Protein AF-A0A5E4QCT5-F1 (afdb_monomer)

pLDDT: mean 85.47, std 12.74, range [37.06, 96.88]

Nearest PDB structures (foldseek):
  7ob9-assembly1_B  TM=7.897E-01  e=4.168E-14  Homo sapiens
  7obb-assembly1_B  TM=7.813E-01  e=6.437E-14  Homo sapiens
  7oba-assembly1_B  TM=7.872E-01  e=1.198E-13  Homo sapiens
  7vba-assembly1_B  TM=7.832E-01  e=9.944E-14  Homo sapiens
  8a43-assembly1_B  TM=7.537E-01  e=7.257E-13  Homo sapiens

Sequence (168 aa):
MRSVTDIPLPNDVYMYPVFIDGRLVGYLPEDTAHKSMAYVRTLKVMSEDVPITTEIVLVPKIQVPAQYAGVFLFTTEARMMRPVINLATGQLELIGTMEQLYLDIAISQNEIIKGKTTHLELSNNMYQCQMGKQTMGTPIHTWGTNAETKLYRLQTGATPLATTWKTL

Secondary structure (DSSP, 8-state):
---GGGS--S----EEEEEETTEEEEEEEHHHHHHHHHHHHHHHHTTSSS-TT-EEEEE---SSS-SPPEEEEE--SS--EEEEEETTT-SEEEEETTGGGG--EESSGGG--TTT--EE-S---HHHHHHHHHS-B---S-GGG---S---B-SS----SS------

InterPro domains:
  IPR009674 DNA-directed RNA polymerase I subunit RPA2, domain 4 [PF06883] (25-82)
  IPR015712 DNA-directed RNA polymerase, subunit 2 [PTHR20856] (9-164)

Solvent-accessible surface area (backbone atoms only — not comparable to full-atom values): 10725 Å² total; per-residue (Å²): 135,84,67,89,81,77,64,81,68,90,66,94,70,57,62,32,44,30,25,51,71,86,41,82,76,51,71,38,50,57,93,49,44,67,59,52,53,51,50,54,49,51,33,20,60,70,61,44,103,34,61,53,77,42,27,71,29,68,42,68,82,66,99,59,98,69,79,78,51,24,35,43,36,39,72,72,82,96,67,69,70,44,76,29,32,32,66,89,80,72,39,74,36,46,43,27,72,74,31,54,77,72,54,46,64,23,64,48,85,91,62,58,44,89,95,63,47,49,31,33,46,83,68,85,47,68,66,57,56,56,54,60,73,69,53,70,40,77,86,70,87,64,65,95,82,58,84,75,95,80,83,60,71,50,88,82,81,75,83,67,94,77,74,80,86,80,78,129

Mean predicted aligned error: 11.01 Å

Radius of gyration: 24.31 Å; Cα contacts (8 Å, |Δi|>4): 212; chains: 1; bounding box: 56×41×76 Å

Organism: NCBI:txid189913

Structure (mmCIF, N/CA/C/O backbone):
data_AF-A0A5E4QCT5-F1
#
_entry.id   AF-A0A5E4QCT5-F1
#
loop_
_atom_site.group_PDB
_atom_site.id
_atom_site.type_symbol
_atom_site.label_atom_id
_atom_site.label_alt_id
_atom_site.label_comp_id
_atom_site.label_asym_id
_atom_site.label_entity_id
_atom_site.label_seq_id
_atom_site.pdbx_PDB_ins_code
_atom_site.Cartn_x
_atom_site.Cartn_y
_atom_site.Cartn_z
_atom_site.occupancy
_atom_site.B_iso_or_equiv
_atom_site.auth_seq_id
_atom_site.auth_comp_id
_atom_site.auth_asym_id
_atom_site.auth_atom_id
_atom_site.pdbx_PDB_model_num
ATOM 1 N N . MET A 1 1 ? 36.197 -22.472 -36.158 1.00 39.94 1 MET A N 1
ATOM 2 C CA . MET A 1 1 ? 35.222 -22.577 -35.054 1.00 39.94 1 MET A CA 1
ATOM 3 C C . MET A 1 1 ? 35.298 -21.256 -34.299 1.00 39.94 1 MET A C 1
ATOM 5 O O . MET A 1 1 ? 36.307 -21.016 -33.654 1.00 39.94 1 MET A O 1
ATOM 9 N N . ARG A 1 2 ? 34.370 -20.320 -34.548 1.00 37.06 2 ARG A N 1
ATOM 10 C CA . ARG A 1 2 ? 34.400 -18.985 -33.920 1.00 37.06 2 ARG A CA 1
ATOM 11 C C . ARG A 1 2 ? 33.996 -19.141 -32.453 1.00 37.06 2 ARG A C 1
ATOM 13 O O . ARG A 1 2 ? 32.965 -19.749 -32.183 1.00 37.06 2 ARG A O 1
ATOM 20 N N . SER A 1 3 ? 34.844 -18.667 -31.543 1.00 41.81 3 SER A N 1
ATOM 21 C CA . SER A 1 3 ? 34.566 -18.636 -30.109 1.00 41.81 3 SER A CA 1
ATOM 22 C C . SER A 1 3 ? 33.310 -17.801 -29.859 1.00 41.81 3 SER A C 1
ATOM 24 O O . SER A 1 3 ? 33.144 -16.735 -30.447 1.00 41.81 3 SER A O 1
ATOM 26 N N . VAL A 1 4 ? 32.428 -18.279 -28.981 1.00 53.59 4 VAL A N 1
ATOM 27 C CA . VAL A 1 4 ? 31.169 -17.615 -28.584 1.00 53.59 4 VAL A CA 1
ATOM 28 C C . VAL A 1 4 ? 31.435 -16.296 -27.821 1.00 53.59 4 VAL A C 1
ATOM 30 O O . VAL A 1 4 ? 30.509 -15.592 -27.444 1.00 53.59 4 VAL A O 1
ATOM 33 N N . THR A 1 5 ? 32.704 -15.927 -27.623 1.00 55.59 5 THR A N 1
ATOM 34 C CA . THR A 1 5 ? 33.157 -14.740 -26.884 1.00 55.59 5 THR A CA 1
ATOM 35 C C . THR A 1 5 ? 33.154 -13.435 -27.685 1.00 55.59 5 THR A C 1
ATOM 37 O O . THR A 1 5 ? 33.293 -12.382 -27.077 1.00 55.59 5 THR A O 1
ATOM 40 N N . ASP A 1 6 ? 32.984 -13.475 -29.013 1.00 50.12 6 ASP A N 1
ATOM 41 C CA . ASP A 1 6 ? 33.187 -12.295 -29.880 1.00 50.12 6 ASP A CA 1
ATOM 42 C C . ASP A 1 6 ? 31.887 -11.703 -30.452 1.00 50.12 6 ASP A C 1
ATOM 44 O O . ASP A 1 6 ? 31.914 -10.948 -31.425 1.00 50.12 6 ASP A O 1
ATOM 48 N N . ILE A 1 7 ? 30.730 -12.042 -29.876 1.00 55.50 7 ILE A N 1
ATOM 49 C CA . ILE A 1 7 ? 29.474 -11.348 -30.177 1.00 55.50 7 ILE A CA 1
ATOM 50 C C . ILE A 1 7 ? 29.289 -10.304 -29.071 1.00 55.50 7 ILE A C 1
ATOM 52 O O . ILE A 1 7 ? 29.021 -10.700 -27.936 1.00 55.50 7 ILE A O 1
ATOM 56 N N . PRO A 1 8 ? 29.433 -8.993 -29.344 1.00 48.69 8 PRO A N 1
ATOM 57 C CA . PRO A 1 8 ? 29.096 -7.980 -28.358 1.00 48.69 8 PRO A CA 1
ATOM 58 C C . PRO A 1 8 ? 27.608 -8.143 -28.04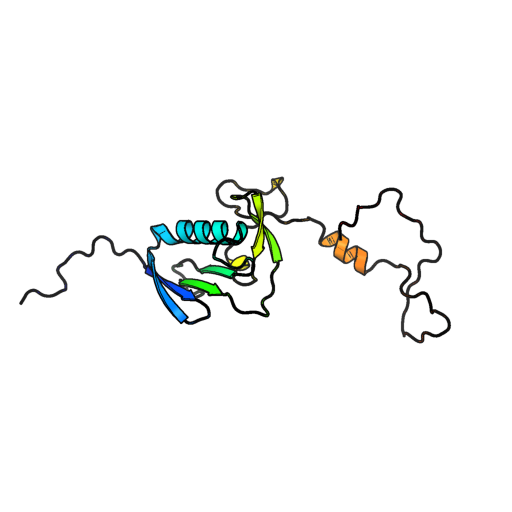6 1.00 48.69 8 PRO A C 1
ATOM 60 O O . PRO A 1 8 ? 26.767 -7.973 -28.934 1.00 48.69 8 PRO A O 1
ATOM 63 N N . LEU A 1 9 ? 27.277 -8.533 -26.814 1.00 55.19 9 LEU A N 1
ATOM 64 C CA . LEU A 1 9 ? 25.895 -8.507 -26.355 1.00 55.19 9 LEU A CA 1
ATOM 65 C C . LEU A 1 9 ? 25.406 -7.055 -26.487 1.00 55.19 9 LEU A C 1
ATOM 67 O O . LEU A 1 9 ? 26.136 -6.134 -26.109 1.00 55.19 9 LEU A O 1
ATOM 71 N N . PRO A 1 10 ? 24.220 -6.814 -27.068 1.00 56.16 10 PRO A N 1
ATOM 72 C CA . PRO A 1 10 ? 23.680 -5.472 -27.187 1.00 56.16 10 PRO A CA 1
ATOM 73 C C . PRO A 1 10 ? 23.295 -4.996 -25.779 1.00 56.16 10 PRO A C 1
ATOM 75 O O . PRO A 1 10 ? 22.184 -5.237 -25.324 1.00 56.16 10 PRO A O 1
ATOM 78 N N . ASN A 1 11 ? 24.250 -4.344 -25.109 1.00 58.44 11 ASN A N 1
ATOM 79 C CA . ASN A 1 11 ? 24.242 -3.889 -23.717 1.00 58.44 11 ASN A CA 1
ATOM 80 C C . ASN A 1 11 ? 24.146 -5.021 -22.672 1.00 58.44 11 ASN A C 1
ATOM 82 O O . ASN A 1 11 ? 23.203 -5.809 -22.666 1.00 58.44 11 ASN A O 1
ATOM 86 N N . ASP A 1 12 ? 25.084 -5.052 -21.720 1.00 65.19 12 ASP A N 1
ATOM 87 C CA . ASP A 1 12 ? 25.000 -5.876 -20.502 1.00 65.19 12 ASP A CA 1
ATOM 88 C C . ASP A 1 12 ? 23.913 -5.318 -19.560 1.00 65.19 12 ASP A C 1
ATOM 90 O O . ASP A 1 12 ? 24.190 -4.764 -18.495 1.00 65.19 12 ASP A O 1
ATOM 94 N N . VAL A 1 13 ? 22.648 -5.403 -19.976 1.00 78.06 13 VAL A N 1
ATOM 95 C CA . VAL A 1 13 ? 21.506 -4.968 -19.168 1.00 78.06 13 VAL A CA 1
ATOM 96 C C . VAL A 1 13 ? 21.253 -6.022 -18.100 1.00 78.06 13 VAL A C 1
ATOM 98 O O . VAL A 1 13 ? 21.024 -7.196 -18.400 1.00 78.06 13 VAL A O 1
ATOM 101 N N . TYR A 1 14 ? 21.289 -5.611 -16.834 1.00 85.56 14 TYR A N 1
ATOM 102 C CA . TYR A 1 14 ? 20.968 -6.509 -15.737 1.00 85.56 14 TYR A CA 1
ATOM 103 C C . TYR A 1 14 ? 19.503 -6.958 -15.822 1.00 85.56 14 TYR A C 1
ATOM 105 O O . TYR A 1 14 ? 18.594 -6.168 -16.083 1.00 85.56 14 TYR A O 1
ATOM 113 N N . MET A 1 15 ? 19.287 -8.250 -15.592 1.00 91.50 15 MET A N 1
ATOM 114 C CA . MET A 1 15 ? 17.978 -8.887 -15.654 1.00 91.50 15 MET A CA 1
ATOM 115 C C . MET A 1 15 ? 17.554 -9.286 -14.243 1.00 91.50 15 MET A C 1
ATOM 117 O O . MET A 1 15 ? 18.172 -10.156 -13.628 1.00 91.50 15 MET A O 1
ATOM 121 N N . TYR A 1 16 ? 16.493 -8.666 -13.732 1.00 94.94 16 TYR A N 1
ATOM 122 C CA . TYR A 1 16 ? 15.910 -9.019 -12.444 1.00 94.94 16 TYR A CA 1
ATOM 123 C C . TYR A 1 16 ? 15.174 -10.359 -12.560 1.00 94.94 16 TYR A C 1
ATOM 125 O O . TYR A 1 16 ? 14.280 -10.478 -13.401 1.00 94.94 16 TYR A O 1
ATOM 133 N N . PRO A 1 17 ? 15.497 -11.369 -11.736 1.00 96.69 17 PRO A N 1
ATOM 134 C CA . PRO A 1 17 ? 14.683 -12.573 -11.656 1.00 96.69 17 PRO A CA 1
ATOM 135 C C . PRO A 1 17 ? 13.314 -12.230 -11.059 1.00 96.69 17 PRO A C 1
ATOM 137 O O . PRO A 1 17 ? 13.222 -11.486 -10.080 1.00 96.69 17 PRO A O 1
ATOM 140 N N . VAL A 1 18 ? 12.256 -12.771 -11.658 1.00 96.88 18 VAL A N 1
ATOM 141 C CA . VAL A 1 18 ? 10.867 -12.552 -11.248 1.00 96.88 18 VAL A CA 1
ATOM 142 C C . VAL A 1 18 ? 10.337 -13.814 -10.588 1.00 96.88 18 VAL A C 1
ATOM 144 O O . VAL A 1 18 ? 10.223 -14.865 -11.228 1.00 96.88 18 VAL A O 1
ATOM 147 N N . PHE A 1 19 ? 9.990 -13.698 -9.314 1.00 96.81 19 PHE A N 1
ATOM 148 C CA . PHE A 1 19 ? 9.390 -14.756 -8.521 1.00 96.81 19 PHE A CA 1
ATOM 149 C C . PHE A 1 19 ? 7.913 -14.470 -8.275 1.00 96.81 19 PHE A C 1
ATOM 151 O O . PHE A 1 19 ? 7.546 -13.350 -7.928 1.00 96.81 19 PHE A O 1
ATOM 158 N N . ILE A 1 20 ? 7.087 -15.504 -8.400 1.00 95.31 20 ILE A N 1
ATOM 159 C CA . ILE A 1 20 ? 5.692 -15.501 -7.954 1.00 95.31 20 ILE A CA 1
ATOM 160 C C . ILE A 1 20 ? 5.562 -16.600 -6.904 1.00 95.31 20 ILE A C 1
ATOM 162 O O . ILE A 1 20 ? 5.845 -17.762 -7.199 1.00 95.31 20 ILE A O 1
ATOM 166 N N . ASP A 1 21 ? 5.228 -16.228 -5.669 1.00 93.94 21 ASP A N 1
ATOM 167 C CA . ASP A 1 21 ? 5.076 -17.141 -4.525 1.00 93.94 21 ASP A CA 1
ATOM 168 C C . ASP A 1 21 ? 6.279 -18.087 -4.329 1.00 93.94 21 ASP A C 1
ATOM 170 O O . ASP A 1 21 ? 6.150 -19.276 -4.042 1.00 93.94 21 ASP A O 1
ATOM 174 N N . GLY A 1 22 ? 7.489 -17.552 -4.529 1.00 91.19 22 GLY A N 1
ATOM 175 C CA . GLY A 1 22 ? 8.750 -18.292 -4.397 1.00 91.19 22 GLY A CA 1
ATOM 176 C C . GLY A 1 22 ? 9.148 -19.131 -5.618 1.00 91.19 22 GLY A C 1
ATOM 177 O O . GLY A 1 22 ? 10.248 -19.684 -5.642 1.00 91.19 22 GLY A O 1
ATOM 178 N N . ARG A 1 23 ? 8.319 -19.196 -6.666 1.00 95.81 23 ARG A N 1
ATOM 179 C CA . ARG A 1 23 ? 8.651 -19.861 -7.933 1.00 95.81 23 ARG A CA 1
ATOM 180 C C . ARG A 1 23 ? 9.238 -18.862 -8.928 1.00 95.81 23 ARG A C 1
ATOM 182 O O . ARG A 1 23 ? 8.614 -17.847 -9.214 1.00 95.81 23 ARG A O 1
ATOM 189 N N . LEU A 1 24 ? 10.400 -19.173 -9.503 1.00 95.75 24 LEU A N 1
ATOM 190 C CA . LEU A 1 24 ? 10.973 -18.390 -10.603 1.00 95.75 24 LEU A CA 1
ATOM 191 C C . LEU A 1 24 ? 10.098 -18.539 -11.857 1.00 95.75 24 LEU A C 1
ATOM 193 O O . LEU A 1 24 ? 9.893 -19.655 -12.339 1.00 95.75 24 LEU A O 1
ATOM 197 N N . VAL A 1 25 ? 9.594 -17.421 -12.376 1.00 95.50 25 VAL A N 1
ATOM 198 C CA . VAL A 1 25 ? 8.728 -17.380 -13.567 1.00 95.50 25 VAL A CA 1
ATOM 199 C C . VAL A 1 25 ? 9.473 -16.845 -14.785 1.00 95.50 25 VAL A C 1
ATOM 201 O O . VAL A 1 25 ? 9.244 -17.312 -15.897 1.00 95.50 25 VAL A O 1
ATOM 204 N N . GLY A 1 26 ? 10.392 -15.899 -14.593 1.00 94.81 26 GLY A N 1
ATOM 205 C CA . GLY A 1 26 ? 11.135 -15.311 -15.700 1.00 94.81 26 GLY A CA 1
ATOM 206 C C . GLY A 1 26 ? 12.098 -14.221 -15.261 1.00 94.81 26 GLY A C 1
ATOM 207 O O . GLY A 1 26 ? 12.509 -14.165 -14.103 1.00 94.81 26 GLY A O 1
ATOM 208 N N . TYR A 1 27 ? 12.445 -13.357 -16.210 1.00 94.31 27 TYR A N 1
ATOM 209 C CA . TYR A 1 27 ? 13.414 -12.285 -16.033 1.00 94.31 27 TYR A CA 1
ATOM 210 C C . TYR A 1 27 ? 12.882 -10.981 -16.618 1.00 94.31 27 TYR A C 1
ATOM 212 O O . TYR A 1 27 ? 12.190 -10.995 -17.636 1.00 94.31 27 TYR A O 1
ATOM 220 N N . LEU A 1 28 ? 13.224 -9.863 -15.981 1.00 93.38 28 LEU A N 1
ATOM 221 C CA . LEU A 1 28 ? 12.785 -8.533 -16.378 1.00 93.38 28 LEU A CA 1
ATOM 222 C C . LEU A 1 28 ? 13.988 -7.584 -16.519 1.00 93.38 28 LEU A C 1
ATOM 224 O O . LEU A 1 28 ? 14.769 -7.473 -15.572 1.00 93.38 28 LEU A O 1
ATOM 228 N N . PRO A 1 29 ? 14.144 -6.876 -17.652 1.00 93.50 29 PRO A N 1
ATOM 229 C CA . PRO A 1 29 ? 15.211 -5.894 -17.819 1.00 93.50 29 PRO A CA 1
ATOM 230 C C . PRO A 1 29 ? 15.093 -4.746 -16.815 1.00 93.50 29 PRO A C 1
ATOM 232 O O . PRO A 1 29 ? 13.996 -4.216 -16.603 1.00 93.50 29 PRO A O 1
ATOM 235 N N . GLU A 1 30 ? 16.228 -4.317 -16.263 1.00 90.50 30 GLU A N 1
ATOM 236 C CA . GLU A 1 30 ? 16.322 -3.223 -15.288 1.00 90.50 30 GLU A CA 1
ATOM 237 C C . GLU A 1 30 ? 15.602 -1.940 -15.733 1.00 90.50 30 GLU A C 1
ATOM 239 O O . GLU A 1 30 ? 14.784 -1.404 -14.983 1.00 90.50 30 GLU A O 1
ATOM 244 N N . ASP A 1 31 ? 15.781 -1.525 -16.989 1.00 91.00 31 ASP A N 1
ATOM 245 C CA . ASP A 1 31 ? 15.171 -0.308 -17.549 1.00 91.00 31 ASP A CA 1
ATOM 246 C C . ASP A 1 31 ? 13.632 -0.327 -17.537 1.00 91.00 31 ASP A C 1
ATOM 248 O O . ASP A 1 31 ? 12.963 0.711 -17.487 1.00 91.00 31 ASP A O 1
ATOM 252 N N . THR A 1 32 ? 13.049 -1.525 -17.603 1.00 92.62 32 THR A N 1
ATOM 253 C CA . THR A 1 32 ? 11.596 -1.734 -17.656 1.00 92.62 32 THR A CA 1
ATOM 254 C C . THR A 1 32 ? 10.998 -2.114 -16.308 1.00 92.62 32 THR A C 1
ATOM 256 O O . THR A 1 32 ? 9.773 -2.079 -16.163 1.00 92.62 32 THR A O 1
ATOM 259 N N . ALA A 1 33 ? 11.829 -2.438 -15.312 1.00 92.12 33 ALA A N 1
ATOM 260 C CA . ALA A 1 33 ? 11.383 -3.010 -14.048 1.00 92.12 33 ALA A CA 1
ATOM 261 C C . ALA A 1 33 ? 10.418 -2.084 -13.302 1.00 92.12 33 ALA A C 1
ATOM 263 O O . ALA A 1 33 ? 9.280 -2.463 -13.024 1.00 92.12 33 ALA A O 1
ATOM 264 N N . HIS A 1 34 ? 10.815 -0.830 -13.072 1.00 91.31 34 HIS A N 1
ATOM 265 C CA . HIS A 1 34 ? 9.972 0.148 -12.380 1.00 91.31 34 HIS A CA 1
ATOM 266 C C . HIS A 1 34 ? 8.651 0.424 -13.112 1.00 91.31 34 HIS A C 1
ATOM 268 O O . HIS A 1 34 ? 7.601 0.491 -12.474 1.00 91.31 34 HIS A O 1
ATOM 274 N N . LYS A 1 35 ? 8.684 0.540 -14.448 1.00 92.69 35 LYS A N 1
ATOM 275 C CA . LYS A 1 35 ? 7.481 0.785 -15.264 1.00 92.69 35 LYS A CA 1
ATOM 276 C C . LYS A 1 35 ? 6.519 -0.399 -15.213 1.00 92.69 35 LYS A C 1
ATOM 278 O O . LYS A 1 35 ? 5.321 -0.203 -15.045 1.00 92.69 35 LYS A O 1
ATOM 283 N N . SER A 1 36 ? 7.052 -1.614 -15.304 1.00 94.00 36 SER A N 1
ATOM 284 C CA . SER A 1 36 ? 6.257 -2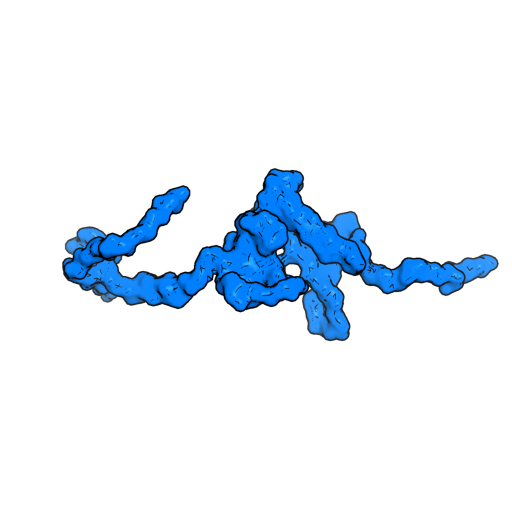.841 -15.237 1.00 94.00 36 SER A CA 1
ATOM 285 C C . SER A 1 36 ? 5.610 -2.997 -13.863 1.00 94.00 36 SER A C 1
ATOM 287 O O . SER A 1 36 ? 4.425 -3.290 -13.776 1.00 94.00 36 SER A O 1
ATOM 289 N N . MET A 1 37 ? 6.347 -2.726 -12.782 1.00 93.81 37 MET A N 1
ATOM 290 C CA . MET A 1 37 ? 5.793 -2.783 -11.424 1.00 93.81 37 MET A CA 1
ATOM 291 C C . MET A 1 37 ? 4.736 -1.708 -11.178 1.00 93.81 37 MET A C 1
ATOM 293 O O . MET A 1 37 ? 3.731 -1.983 -10.530 1.00 93.81 37 MET A O 1
ATOM 297 N N . ALA A 1 38 ? 4.920 -0.498 -11.712 1.00 92.25 38 ALA A N 1
ATOM 298 C CA . ALA A 1 38 ? 3.885 0.531 -11.673 1.00 92.25 38 ALA A CA 1
ATOM 299 C C . ALA A 1 38 ? 2.624 0.090 -12.435 1.00 92.25 38 ALA A C 1
ATOM 301 O O . ALA A 1 38 ? 1.521 0.272 -11.931 1.00 92.25 38 ALA A O 1
ATOM 302 N N . TYR A 1 39 ? 2.780 -0.554 -13.596 1.00 93.06 39 TYR A N 1
ATOM 303 C CA . TYR A 1 39 ? 1.657 -1.085 -14.368 1.00 93.06 39 TYR A CA 1
ATOM 304 C C . TYR A 1 39 ? 0.901 -2.197 -13.619 1.00 93.06 39 TYR A C 1
ATOM 306 O O . TYR A 1 39 ? -0.321 -2.143 -13.498 1.00 93.06 39 TYR A O 1
ATOM 314 N N . VAL A 1 40 ? 1.609 -3.154 -13.011 1.00 93.56 40 VAL A N 1
ATOM 315 C CA . VAL A 1 40 ? 0.972 -4.198 -12.184 1.00 93.56 40 VAL A CA 1
ATOM 316 C C . VAL A 1 40 ? 0.242 -3.586 -10.981 1.00 93.56 40 VAL A C 1
ATOM 318 O O . VAL A 1 40 ? -0.863 -4.016 -10.659 1.00 93.56 40 VAL A O 1
ATOM 321 N N . ARG A 1 41 ? 0.797 -2.537 -10.353 1.00 93.44 41 ARG A N 1
ATOM 322 C CA . ARG A 1 41 ? 0.090 -1.784 -9.301 1.00 93.44 41 ARG A CA 1
ATOM 323 C C . ARG A 1 41 ? -1.180 -1.117 -9.822 1.00 93.44 41 ARG A C 1
ATOM 325 O O . ARG A 1 41 ? -2.199 -1.170 -9.143 1.00 93.44 41 ARG A O 1
ATOM 332 N N . THR A 1 42 ? -1.158 -0.537 -11.025 1.00 91.44 42 THR A N 1
ATOM 333 C CA . THR A 1 42 ? -2.379 0.039 -11.614 1.00 91.44 42 THR A CA 1
ATOM 334 C C . THR A 1 42 ? -3.460 -1.018 -11.843 1.00 91.44 42 THR A C 1
ATOM 336 O O . THR A 1 42 ? -4.598 -0.781 -11.448 1.00 91.44 42 THR A O 1
ATOM 339 N N . LEU A 1 43 ? -3.101 -2.202 -12.357 1.00 92.62 43 LEU A N 1
ATOM 340 C CA . LEU A 1 43 ? -4.033 -3.326 -12.534 1.00 92.62 43 LEU A CA 1
ATOM 341 C C . LEU A 1 43 ? -4.623 -3.792 -11.194 1.00 92.62 43 LEU A C 1
ATOM 343 O O . LEU A 1 43 ? -5.838 -3.887 -11.038 1.00 92.62 43 LEU A O 1
ATOM 347 N N . LYS A 1 44 ? -3.765 -3.972 -10.183 1.00 93.00 44 LYS A N 1
ATOM 348 C CA . LYS A 1 44 ? -4.153 -4.324 -8.808 1.00 93.00 44 LYS A CA 1
ATOM 349 C C . LYS A 1 44 ? -5.155 -3.336 -8.211 1.00 93.00 44 LYS A C 1
ATOM 351 O O . LYS A 1 44 ? -6.149 -3.746 -7.620 1.00 93.00 44 LYS A O 1
ATOM 356 N N . VAL A 1 45 ? -4.888 -2.037 -8.336 1.00 90.38 45 VAL A N 1
ATOM 357 C CA . VAL A 1 45 ? -5.750 -0.983 -7.781 1.00 90.38 45 VAL A CA 1
ATOM 358 C C . VAL A 1 45 ? -7.084 -0.914 -8.533 1.00 90.38 45 VAL A C 1
ATOM 360 O O . VAL A 1 45 ? -8.133 -0.754 -7.911 1.00 90.38 45 VAL A O 1
ATOM 363 N N . MET A 1 46 ? -7.064 -1.130 -9.849 1.00 87.31 46 MET A N 1
ATOM 364 C CA . MET A 1 46 ? -8.269 -1.271 -10.673 1.00 87.31 46 MET A CA 1
ATOM 365 C C . MET A 1 46 ? -9.020 -2.593 -10.429 1.00 87.31 46 MET A C 1
ATOM 367 O O . MET A 1 46 ? -10.121 -2.766 -10.947 1.00 87.31 46 MET A O 1
ATOM 371 N N . SER A 1 47 ? -8.469 -3.491 -9.600 1.00 79.88 47 SER A N 1
ATOM 372 C CA . SER A 1 47 ? -8.971 -4.851 -9.362 1.00 79.88 47 SER A CA 1
ATOM 373 C C . SER A 1 47 ? -9.161 -5.649 -10.660 1.00 79.88 47 SER A C 1
ATOM 375 O O . SER A 1 47 ? -10.092 -6.443 -10.788 1.00 79.88 47 SER A O 1
ATOM 377 N N . GLU A 1 48 ? -8.265 -5.425 -11.620 1.00 81.00 48 GLU A N 1
ATOM 378 C CA . GLU A 1 48 ? -8.205 -6.103 -12.913 1.00 81.00 48 GLU A CA 1
ATOM 379 C C . GLU A 1 48 ? -7.093 -7.157 -12.867 1.00 81.00 48 GLU A C 1
ATOM 381 O O . GLU A 1 48 ? -5.968 -6.813 -12.516 1.00 81.00 48 GLU A O 1
ATOM 386 N N . ASP A 1 49 ? -7.408 -8.423 -13.179 1.00 85.81 49 ASP A N 1
ATOM 387 C CA . ASP A 1 49 ? -6.526 -9.613 -13.280 1.00 85.81 49 ASP A CA 1
ATOM 388 C C . ASP A 1 49 ? -5.552 -9.917 -12.112 1.00 85.81 49 ASP A C 1
ATOM 390 O O . ASP A 1 49 ? -5.000 -11.015 -12.025 1.00 85.81 49 ASP A O 1
ATOM 394 N N . VAL A 1 50 ? -5.367 -8.992 -11.172 1.00 90.06 50 VAL A N 1
ATOM 395 C CA . VAL A 1 50 ? -4.435 -9.033 -10.051 1.00 90.06 50 VAL A CA 1
ATOM 396 C C . VAL A 1 50 ? -5.230 -8.779 -8.770 1.00 90.06 50 VAL A C 1
ATOM 398 O O . VAL A 1 50 ? -5.832 -7.713 -8.620 1.00 90.06 50 VAL A O 1
ATOM 401 N N . PRO A 1 51 ? -5.227 -9.719 -7.809 1.00 91.62 51 PRO A N 1
ATOM 402 C CA . PRO A 1 51 ? -5.891 -9.519 -6.527 1.00 91.62 51 PRO A CA 1
ATOM 403 C C . PRO A 1 51 ? -5.380 -8.266 -5.807 1.00 91.62 51 PRO A C 1
ATOM 405 O O . PRO A 1 51 ? -4.169 -8.038 -5.741 1.00 91.62 51 PRO A O 1
ATOM 408 N N . ILE A 1 52 ? -6.281 -7.502 -5.182 1.00 91.19 52 ILE A N 1
ATOM 409 C CA . ILE A 1 52 ? -5.941 -6.270 -4.445 1.00 91.19 52 ILE A CA 1
ATOM 410 C C . ILE A 1 52 ? -4.937 -6.500 -3.299 1.00 91.19 52 ILE A C 1
ATOM 412 O O . ILE A 1 52 ? -4.221 -5.586 -2.898 1.00 91.19 52 ILE A O 1
ATOM 416 N N . THR A 1 53 ? -4.852 -7.729 -2.785 1.00 91.38 53 THR A N 1
ATOM 417 C CA . THR A 1 53 ? -3.931 -8.158 -1.721 1.00 91.38 53 THR A CA 1
ATOM 418 C C . THR A 1 53 ? -2.567 -8.631 -2.237 1.00 91.38 53 THR A C 1
ATOM 420 O O . THR A 1 53 ? -1.726 -9.083 -1.456 1.00 91.38 53 THR A O 1
ATOM 423 N N . THR A 1 54 ? -2.322 -8.551 -3.547 1.00 93.50 54 THR A N 1
ATOM 424 C CA . THR A 1 54 ? -1.028 -8.916 -4.131 1.00 93.50 54 THR A CA 1
ATOM 425 C C . THR A 1 54 ? 0.048 -7.953 -3.641 1.00 93.50 54 THR A C 1
ATOM 427 O O . THR A 1 54 ? -0.080 -6.732 -3.765 1.00 93.50 54 THR A O 1
ATOM 430 N N . GLU A 1 55 ? 1.120 -8.507 -3.082 1.00 94.00 55 GLU A N 1
ATOM 431 C CA . GLU A 1 55 ? 2.277 -7.731 -2.635 1.00 94.00 55 GLU A CA 1
ATOM 432 C C . GLU A 1 55 ? 3.299 -7.702 -3.762 1.00 94.00 55 GLU A C 1
ATOM 434 O O . GLU A 1 55 ? 3.632 -8.751 -4.321 1.00 94.00 55 GLU A O 1
ATOM 439 N N . ILE A 1 56 ? 3.758 -6.500 -4.112 1.00 95.31 56 ILE A N 1
ATOM 440 C CA . ILE A 1 56 ? 4.584 -6.262 -5.295 1.00 95.31 56 ILE A CA 1
ATOM 441 C C . ILE A 1 56 ? 5.911 -5.662 -4.837 1.00 95.31 56 ILE A C 1
ATOM 443 O O . ILE A 1 56 ? 6.014 -4.468 -4.560 1.00 95.31 56 ILE A O 1
ATOM 447 N N . VAL A 1 57 ? 6.956 -6.482 -4.771 1.00 95.31 57 VAL A N 1
ATOM 448 C CA . VAL A 1 57 ? 8.266 -6.063 -4.263 1.00 95.31 57 VAL A CA 1
ATOM 449 C C . VAL A 1 57 ? 9.266 -5.995 -5.406 1.00 95.31 57 VAL A C 1
ATOM 451 O O . VAL A 1 57 ? 9.517 -6.988 -6.083 1.00 95.31 57 VAL A O 1
ATOM 454 N N . LEU A 1 58 ? 9.881 -4.829 -5.590 1.00 95.19 58 LEU A N 1
ATOM 455 C CA . LEU A 1 58 ? 11.064 -4.669 -6.428 1.00 95.19 58 LEU A CA 1
ATOM 456 C C . LEU A 1 58 ? 12.247 -4.377 -5.512 1.00 95.19 58 LEU A C 1
ATOM 458 O O . LEU A 1 58 ? 12.347 -3.278 -4.973 1.00 95.19 58 LEU A O 1
ATOM 462 N N . VAL A 1 59 ? 13.125 -5.364 -5.342 1.00 94.69 59 VAL A N 1
ATOM 463 C CA . VAL A 1 59 ? 14.393 -5.195 -4.632 1.00 94.69 59 VAL A CA 1
ATOM 464 C C . VAL A 1 59 ? 15.418 -4.679 -5.642 1.00 94.69 59 VAL A C 1
ATOM 466 O O . VAL A 1 59 ? 15.824 -5.447 -6.523 1.00 94.69 59 VAL A O 1
ATOM 469 N N . PRO A 1 60 ? 15.839 -3.405 -5.558 1.00 92.06 60 PRO A N 1
ATOM 470 C CA . PRO A 1 60 ? 16.785 -2.844 -6.506 1.00 92.06 60 PRO A CA 1
ATOM 471 C C . PRO A 1 60 ? 18.166 -3.471 -6.326 1.00 92.06 60 PRO A C 1
ATOM 473 O O . PRO A 1 60 ? 18.582 -3.832 -5.221 1.00 92.06 60 PRO A O 1
ATOM 476 N N . LYS A 1 61 ? 18.912 -3.555 -7.423 1.00 91.00 61 LYS A N 1
ATOM 477 C CA . LYS A 1 61 ? 20.314 -3.949 -7.393 1.00 91.00 61 LYS A CA 1
ATOM 478 C C . LYS A 1 61 ? 21.136 -2.838 -6.754 1.00 91.00 61 LYS A C 1
ATOM 480 O O . LYS A 1 61 ? 21.180 -1.714 -7.245 1.00 91.00 61 LYS A O 1
ATOM 485 N N . ILE A 1 62 ? 21.839 -3.176 -5.681 1.00 89.75 62 ILE A N 1
ATOM 486 C CA . ILE A 1 62 ? 22.775 -2.271 -5.017 1.00 89.75 62 ILE A CA 1
ATOM 487 C C . ILE A 1 62 ? 24.181 -2.865 -5.017 1.00 89.75 62 ILE A C 1
ATOM 489 O O . ILE A 1 62 ? 24.364 -4.078 -5.057 1.00 89.75 62 ILE A O 1
ATOM 493 N N . GLN A 1 63 ? 25.190 -1.993 -5.021 1.00 85.00 63 GLN A N 1
ATOM 494 C CA . GLN A 1 63 ? 26.602 -2.389 -5.123 1.00 85.00 63 GLN A CA 1
ATOM 495 C C . GLN A 1 63 ? 27.196 -2.885 -3.793 1.00 85.00 63 GLN A C 1
ATOM 497 O O . GLN A 1 63 ? 28.344 -3.319 -3.755 1.00 85.00 63 GLN A O 1
ATOM 502 N N . VAL A 1 64 ? 26.428 -2.819 -2.704 1.00 88.69 64 VAL A N 1
ATOM 503 C CA . VAL A 1 64 ? 26.831 -3.259 -1.362 1.00 88.69 64 VAL A CA 1
ATOM 504 C C . VAL A 1 64 ? 26.100 -4.551 -0.976 1.00 88.69 64 VAL A C 1
ATOM 506 O O . VAL A 1 64 ? 25.001 -4.787 -1.481 1.00 88.69 64 VAL A O 1
ATOM 509 N N . PRO A 1 65 ? 26.663 -5.391 -0.085 1.00 84.81 65 PRO A N 1
ATOM 510 C CA . PRO A 1 65 ? 25.993 -6.605 0.377 1.00 84.81 65 PRO A CA 1
ATOM 511 C C . PRO A 1 65 ? 24.643 -6.283 1.031 1.00 84.81 65 PRO A C 1
ATOM 513 O O . PRO A 1 65 ? 24.591 -5.628 2.071 1.00 84.81 65 PRO A O 1
ATOM 516 N N . ALA A 1 66 ? 23.555 -6.737 0.415 1.00 88.50 66 ALA A N 1
ATOM 517 C CA . ALA A 1 66 ? 22.192 -6.524 0.888 1.00 88.50 66 ALA A CA 1
ATOM 518 C C . ALA A 1 66 ? 21.257 -7.635 0.397 1.00 88.50 66 ALA A C 1
ATOM 520 O O . ALA A 1 66 ? 21.711 -8.689 -0.053 1.00 88.50 66 ALA A O 1
ATOM 521 N N . GLN A 1 67 ? 19.948 -7.406 0.508 1.00 90.88 67 GLN A N 1
ATOM 522 C CA . GLN A 1 67 ? 18.931 -8.327 0.019 1.00 90.88 67 GLN A CA 1
ATOM 523 C C . GLN A 1 67 ? 19.124 -8.631 -1.472 1.00 90.88 67 GLN A C 1
ATOM 525 O O . GLN A 1 67 ? 19.509 -7.768 -2.260 1.00 90.88 67 GLN A O 1
ATOM 530 N N . TYR A 1 68 ? 18.855 -9.881 -1.847 1.00 92.06 68 TYR A N 1
ATOM 531 C CA . TYR A 1 68 ? 18.990 -10.340 -3.222 1.00 92.06 68 TYR A CA 1
ATOM 532 C C . TYR A 1 68 ? 18.056 -9.563 -4.159 1.00 92.06 68 TYR A C 1
ATOM 534 O O . TYR A 1 68 ? 16.845 -9.515 -3.945 1.00 92.06 68 TYR A O 1
ATOM 542 N N . ALA A 1 69 ? 18.647 -8.966 -5.193 1.00 94.06 69 ALA A N 1
ATOM 543 C CA . ALA A 1 69 ? 17.953 -8.161 -6.186 1.00 94.06 69 ALA A CA 1
ATOM 544 C C . ALA A 1 69 ? 16.996 -9.017 -7.025 1.00 94.06 69 ALA A C 1
ATOM 546 O O . ALA A 1 69 ? 17.371 -10.070 -7.542 1.00 94.06 69 ALA A O 1
ATOM 547 N N . GLY A 1 70 ? 15.757 -8.557 -7.173 1.00 94.69 70 GLY A N 1
ATOM 548 C CA . GLY A 1 70 ? 14.714 -9.310 -7.859 1.00 94.69 70 GLY A CA 1
ATOM 549 C C . GLY A 1 70 ? 13.345 -8.657 -7.749 1.00 94.69 70 GLY A C 1
ATOM 550 O O . GLY A 1 70 ? 13.136 -7.722 -6.974 1.00 94.69 70 GLY A O 1
ATOM 551 N N . VAL A 1 71 ? 12.410 -9.181 -8.533 1.00 96.50 71 VAL A N 1
ATOM 552 C CA . VAL A 1 71 ? 10.985 -8.886 -8.403 1.00 96.50 71 VAL A CA 1
ATOM 553 C C . VAL A 1 71 ? 10.329 -10.057 -7.688 1.00 96.50 71 VAL A C 1
ATOM 555 O O . VAL A 1 71 ? 10.466 -11.199 -8.122 1.00 96.50 71 VAL A O 1
ATOM 558 N N . PHE A 1 72 ? 9.596 -9.776 -6.618 1.00 96.19 72 PHE A N 1
ATOM 559 C CA . PHE A 1 72 ? 8.878 -10.778 -5.841 1.00 96.19 72 PHE A CA 1
ATOM 560 C C . PHE A 1 72 ? 7.411 -10.384 -5.761 1.00 96.19 72 PHE A C 1
ATOM 562 O O . PHE A 1 72 ? 7.067 -9.325 -5.234 1.00 96.19 72 PHE A O 1
ATOM 569 N N . LEU A 1 73 ? 6.558 -11.240 -6.310 1.00 95.31 73 LEU A N 1
ATOM 570 C CA . LEU A 1 73 ? 5.114 -11.124 -6.229 1.00 95.31 73 LEU A CA 1
ATOM 571 C C . LEU A 1 73 ? 4.608 -12.188 -5.265 1.00 95.31 73 LEU A C 1
ATOM 573 O O . LEU A 1 73 ? 4.897 -13.374 -5.443 1.00 95.31 73 LEU A O 1
ATOM 577 N N . PHE A 1 74 ? 3.850 -11.765 -4.262 1.00 94.69 74 PHE A N 1
ATOM 578 C CA . PHE A 1 74 ? 3.189 -12.682 -3.343 1.00 94.69 74 PHE A CA 1
ATOM 579 C C . PHE A 1 74 ? 1.677 -12.545 -3.492 1.00 94.69 74 PHE A C 1
ATOM 581 O O . PHE A 1 74 ? 1.128 -11.441 -3.401 1.00 94.69 74 PHE A O 1
ATOM 588 N N . THR A 1 75 ? 1.014 -13.674 -3.719 1.00 92.56 75 THR A N 1
ATOM 589 C CA . THR A 1 75 ? -0.445 -13.794 -3.829 1.00 92.56 75 THR A CA 1
ATOM 590 C C . THR A 1 75 ? -1.044 -14.655 -2.717 1.00 92.56 75 THR A C 1
ATOM 592 O O . THR A 1 75 ? -2.255 -14.633 -2.522 1.00 92.56 75 THR A O 1
ATOM 595 N N . THR A 1 76 ? -0.217 -15.343 -1.918 1.00 89.44 76 THR A N 1
ATOM 596 C CA . THR A 1 76 ? -0.683 -16.219 -0.829 1.00 89.44 76 THR A CA 1
ATOM 597 C C . THR A 1 76 ? -1.492 -15.500 0.255 1.00 89.44 76 THR A C 1
ATOM 599 O O . THR A 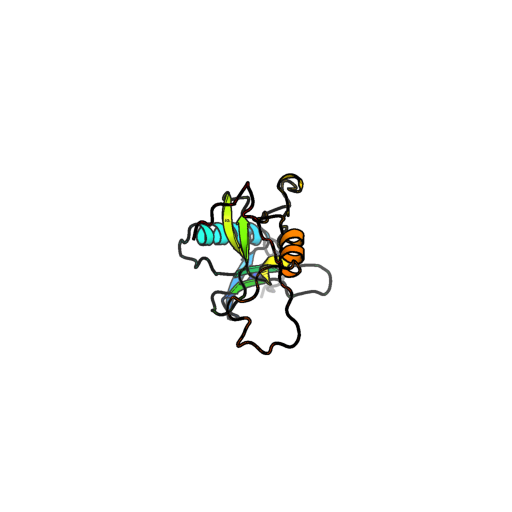1 76 ? -1.362 -14.297 0.474 1.00 89.44 76 THR A O 1
ATOM 602 N N . GLU A 1 77 ? -2.277 -16.252 1.016 1.00 86.69 77 GLU A N 1
ATOM 603 C CA . GLU A 1 77 ? -3.035 -15.731 2.159 1.00 86.69 77 GLU A CA 1
ATOM 604 C C . GLU A 1 77 ? -2.154 -15.424 3.391 1.00 86.69 77 GLU A C 1
ATOM 606 O O . GLU A 1 77 ? -0.943 -15.662 3.393 1.00 86.69 77 GLU A O 1
ATOM 611 N N . ALA A 1 78 ? -2.785 -14.913 4.458 1.00 84.56 78 ALA A N 1
ATOM 612 C CA . ALA A 1 78 ? -2.200 -14.687 5.790 1.00 84.56 78 ALA A CA 1
ATOM 613 C C . ALA A 1 78 ? -1.018 -13.695 5.851 1.00 84.56 78 ALA A C 1
ATOM 615 O O . ALA A 1 78 ? -0.180 -13.762 6.753 1.00 84.56 78 ALA A O 1
ATOM 616 N N . ARG A 1 79 ? -0.969 -12.735 4.922 1.00 86.50 79 ARG A N 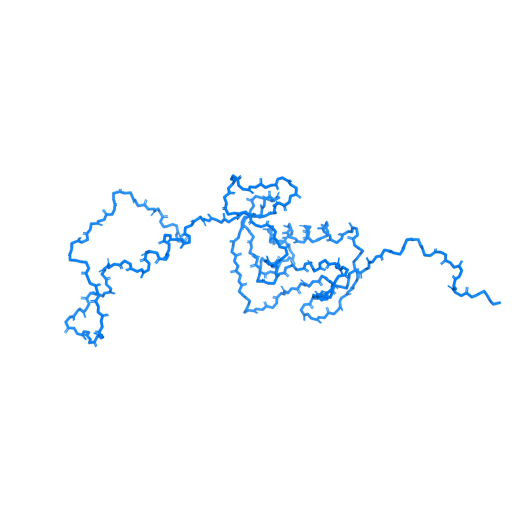1
ATOM 617 C CA . ARG A 1 79 ? -0.008 -11.622 4.935 1.00 86.50 79 ARG A CA 1
ATOM 618 C C . ARG A 1 79 ? -0.618 -10.380 5.580 1.00 86.50 79 ARG A C 1
ATOM 620 O O . ARG A 1 79 ? -1.813 -10.117 5.457 1.00 86.50 79 ARG A O 1
ATOM 627 N N . MET A 1 80 ? 0.210 -9.613 6.287 1.00 87.00 80 MET A N 1
ATOM 628 C CA . MET A 1 80 ? -0.206 -8.324 6.838 1.00 87.00 80 MET A CA 1
ATOM 629 C C . MET A 1 80 ? -0.299 -7.299 5.711 1.00 87.00 80 MET A C 1
ATOM 631 O O . MET A 1 80 ? 0.689 -7.055 5.022 1.00 87.00 80 MET A O 1
ATOM 635 N N . MET A 1 81 ? -1.471 -6.683 5.569 1.00 88.81 81 MET A N 1
ATOM 636 C CA . MET A 1 81 ? -1.732 -5.657 4.565 1.00 88.81 81 MET A CA 1
ATOM 637 C C . MET A 1 81 ? -2.061 -4.332 5.244 1.00 88.81 81 MET A C 1
ATOM 639 O O . MET 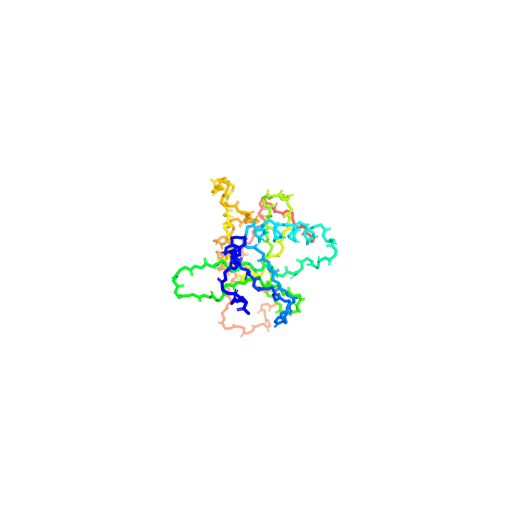A 1 81 ? -2.799 -4.293 6.233 1.00 88.81 81 MET A O 1
ATOM 643 N N . ARG A 1 82 ? -1.534 -3.238 4.696 1.00 90.62 82 ARG A N 1
ATOM 644 C CA . ARG A 1 82 ? -1.771 -1.878 5.180 1.00 90.62 82 ARG A CA 1
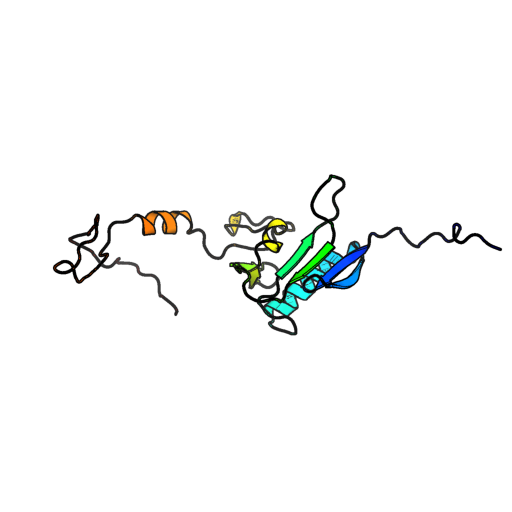ATOM 645 C C . ARG A 1 82 ? -2.337 -1.011 4.056 1.00 90.62 82 ARG A C 1
ATOM 647 O O . ARG A 1 82 ? -1.735 -0.969 2.987 1.00 90.62 82 ARG A O 1
ATOM 654 N N . PRO A 1 83 ? -3.452 -0.300 4.271 1.00 91.69 83 PRO A N 1
ATOM 655 C CA . PRO A 1 83 ? -3.996 0.593 3.261 1.00 91.69 83 PRO A CA 1
ATOM 656 C C . PRO A 1 83 ? -3.216 1.917 3.221 1.00 91.69 83 PRO A C 1
ATOM 658 O O . PRO A 1 83 ? -2.930 2.510 4.261 1.00 91.69 83 PRO A O 1
ATOM 661 N N . VAL A 1 84 ? -2.878 2.373 2.018 1.00 91.56 84 VAL A N 1
ATOM 662 C CA . VAL A 1 84 ? -2.230 3.661 1.717 1.00 91.56 84 VAL A CA 1
ATOM 663 C C . VAL A 1 84 ? -2.866 4.270 0.468 1.00 91.56 84 VAL A C 1
ATOM 665 O O . VAL A 1 84 ? -3.567 3.586 -0.270 1.00 91.56 84 VAL A O 1
ATOM 668 N N . ILE A 1 85 ? -2.645 5.554 0.208 1.00 92.12 85 ILE A N 1
ATOM 669 C CA . ILE A 1 85 ? -3.090 6.203 -1.031 1.00 92.12 85 ILE A CA 1
ATOM 670 C C . ILE A 1 85 ? -1.946 6.141 -2.039 1.00 92.12 85 ILE A C 1
ATOM 672 O O . ILE A 1 85 ? -0.858 6.647 -1.764 1.00 92.12 85 ILE A O 1
ATOM 676 N N . ASN A 1 86 ? -2.187 5.562 -3.211 1.00 92.75 86 ASN A N 1
ATOM 677 C CA . ASN A 1 86 ? -1.257 5.624 -4.332 1.00 92.75 86 ASN A CA 1
ATOM 678 C C . ASN A 1 86 ? -1.382 6.997 -5.009 1.00 92.75 86 ASN A C 1
ATOM 680 O O . ASN A 1 86 ? -2.459 7.377 -5.468 1.00 92.75 86 ASN A O 1
ATOM 684 N N . LEU A 1 87 ? -0.289 7.762 -5.072 1.00 92.38 87 LEU A N 1
ATOM 685 C CA . LEU A 1 87 ? -0.313 9.125 -5.614 1.00 92.38 87 LEU A CA 1
ATOM 686 C C . LEU A 1 87 ? -0.455 9.169 -7.142 1.00 92.38 87 LEU A C 1
ATOM 688 O O . LEU A 1 87 ? -0.884 10.191 -7.673 1.00 92.38 87 LEU A O 1
ATOM 692 N N . ALA A 1 88 ? -0.100 8.093 -7.850 1.00 91.06 88 ALA A N 1
ATOM 693 C CA . ALA A 1 88 ? -0.215 8.022 -9.305 1.00 91.06 88 ALA A CA 1
ATOM 694 C C . ALA A 1 88 ? -1.662 7.772 -9.754 1.00 91.06 88 ALA A C 1
ATOM 696 O O . ALA A 1 88 ? -2.112 8.379 -10.722 1.00 91.06 88 ALA A O 1
ATOM 697 N N . THR A 1 89 ? -2.394 6.902 -9.051 1.00 89.50 89 THR A N 1
ATOM 698 C CA . THR A 1 89 ? -3.806 6.600 -9.353 1.00 89.50 89 THR A CA 1
ATOM 699 C C . THR A 1 89 ? -4.789 7.447 -8.545 1.00 89.50 89 THR A C 1
ATOM 701 O O . THR A 1 89 ? -5.947 7.578 -8.931 1.00 89.50 89 THR A O 1
ATOM 704 N N . GLY A 1 90 ? -4.354 8.018 -7.418 1.00 90.00 90 GLY A N 1
ATOM 705 C CA . GLY A 1 90 ? -5.215 8.718 -6.461 1.00 90.00 90 GLY A CA 1
ATOM 706 C C . GLY A 1 90 ? -6.147 7.790 -5.675 1.00 90.00 90 GLY A C 1
ATOM 707 O O . GLY A 1 90 ? -7.072 8.268 -5.021 1.00 90.00 90 GLY A O 1
ATOM 708 N N . GLN A 1 91 ? -5.936 6.475 -5.750 1.00 90.94 91 GLN A N 1
ATOM 709 C CA . GLN A 1 91 ? -6.803 5.458 -5.158 1.00 90.94 91 GLN A CA 1
ATOM 710 C C . GLN A 1 91 ? -6.120 4.736 -3.993 1.00 90.94 91 GLN A C 1
ATOM 712 O O . GLN A 1 91 ? -4.903 4.806 -3.810 1.00 90.94 91 GLN A O 1
ATOM 717 N N . LEU A 1 92 ? -6.930 4.053 -3.181 1.00 90.69 92 LEU A N 1
ATOM 718 C CA . LEU A 1 92 ? -6.450 3.253 -2.061 1.00 90.69 92 LEU A CA 1
ATOM 719 C C . LEU A 1 92 ? -5.765 1.986 -2.583 1.00 90.69 92 LEU A C 1
ATOM 721 O O . LEU A 1 92 ? -6.339 1.231 -3.361 1.00 90.69 92 LEU A O 1
ATOM 725 N N . GLU A 1 93 ? -4.551 1.742 -2.108 1.00 92.62 93 GLU A N 1
ATOM 726 C CA . GLU A 1 93 ? -3.759 0.556 -2.395 1.00 92.62 93 GLU A CA 1
ATOM 727 C C . GLU A 1 93 ? -3.409 -0.165 -1.088 1.00 92.62 93 GLU A C 1
ATOM 729 O O . GLU A 1 93 ? -3.005 0.456 -0.104 1.00 92.62 93 GLU A O 1
ATOM 734 N N . LEU A 1 94 ? -3.560 -1.491 -1.069 1.00 91.88 94 LEU A N 1
ATOM 735 C CA . LEU A 1 94 ? -3.097 -2.328 0.037 1.00 91.88 94 LEU A CA 1
ATOM 736 C C . LEU A 1 94 ? -1.645 -2.736 -0.202 1.00 91.88 94 LEU A C 1
ATOM 738 O O . LEU A 1 94 ? -1.369 -3.463 -1.150 1.00 91.88 94 LEU A O 1
ATOM 742 N N . ILE A 1 95 ? -0.725 -2.324 0.664 1.00 92.88 95 ILE A N 1
ATOM 743 C CA . ILE A 1 95 ? 0.692 -2.706 0.585 1.00 92.88 95 ILE A CA 1
ATOM 744 C C . ILE A 1 95 ? 1.039 -3.754 1.642 1.00 92.88 95 ILE A C 1
ATOM 746 O O . ILE A 1 95 ? 0.475 -3.751 2.740 1.00 92.88 95 ILE A O 1
ATOM 750 N N . GLY A 1 96 ? 1.961 -4.651 1.299 1.00 90.69 96 GLY A N 1
ATOM 751 C CA . GLY A 1 96 ? 2.521 -5.626 2.234 1.00 90.69 96 GLY A CA 1
ATOM 752 C C . GLY A 1 96 ? 3.753 -5.095 2.973 1.00 90.69 96 GLY A C 1
ATOM 753 O O . GLY A 1 96 ? 4.284 -4.023 2.671 1.00 90.69 96 GLY A O 1
ATOM 754 N N . THR A 1 97 ? 4.225 -5.852 3.963 1.00 89.19 97 THR A N 1
ATOM 755 C CA . THR A 1 97 ? 5.355 -5.447 4.816 1.00 89.19 97 THR A CA 1
ATOM 756 C C . THR A 1 97 ? 6.706 -5.439 4.107 1.00 89.19 97 THR A C 1
ATOM 758 O O . THR A 1 97 ? 7.558 -4.624 4.454 1.00 89.19 97 THR A O 1
ATOM 761 N N . MET A 1 98 ? 6.930 -6.339 3.146 1.00 88.62 98 MET A N 1
ATOM 762 C CA . MET A 1 98 ? 8.190 -6.393 2.401 1.00 88.62 98 MET A CA 1
ATOM 763 C C . MET A 1 98 ? 8.231 -5.284 1.351 1.00 88.62 98 MET A C 1
ATOM 765 O O . MET A 1 98 ? 9.255 -4.624 1.186 1.00 88.62 98 MET A O 1
ATOM 769 N N . GLU A 1 99 ? 7.101 -5.033 0.691 1.00 90.62 99 GLU A N 1
ATOM 770 C CA . GLU A 1 99 ? 6.953 -3.928 -0.258 1.00 90.62 99 GLU A CA 1
ATOM 771 C C . GLU A 1 99 ? 7.230 -2.570 0.408 1.00 90.62 99 GLU A C 1
ATOM 773 O O . GLU A 1 99 ? 7.949 -1.740 -0.149 1.00 90.62 99 GLU A O 1
ATOM 778 N N . GLN A 1 100 ? 6.745 -2.377 1.639 1.00 89.25 100 GLN A N 1
ATOM 779 C CA . GLN A 1 100 ? 6.913 -1.131 2.387 1.00 89.25 100 GLN A CA 1
ATOM 780 C C . GLN A 1 100 ? 8.385 -0.717 2.593 1.00 89.25 100 GLN A C 1
ATOM 782 O O . GLN A 1 100 ? 8.657 0.475 2.704 1.00 89.25 100 GLN A O 1
ATOM 787 N N . LEU A 1 101 ? 9.343 -1.654 2.610 1.00 89.44 101 LEU A N 1
ATOM 788 C CA . LEU A 1 101 ? 10.772 -1.339 2.776 1.00 89.44 101 LEU A CA 1
ATOM 789 C C . LEU A 1 101 ? 11.362 -0.540 1.605 1.00 89.44 101 LEU A C 1
ATOM 791 O O . LEU A 1 101 ? 12.354 0.164 1.786 1.00 89.44 101 LEU A O 1
ATOM 795 N N . TYR A 1 102 ? 10.766 -0.656 0.417 1.00 91.31 102 TYR A N 1
ATOM 796 C CA . TYR A 1 102 ? 11.266 -0.053 -0.822 1.00 91.31 102 TYR A CA 1
ATOM 797 C C . TYR A 1 102 ? 10.378 1.081 -1.344 1.00 91.31 102 TYR A C 1
ATOM 799 O O . TYR A 1 102 ? 10.641 1.620 -2.420 1.00 91.31 102 TYR A O 1
ATOM 807 N N . LEU A 1 103 ? 9.325 1.444 -0.608 1.00 91.44 103 LEU A N 1
ATOM 808 C CA . LEU A 1 103 ? 8.405 2.515 -0.976 1.00 91.44 103 LEU A CA 1
ATOM 809 C C . LEU A 1 103 ? 8.681 3.793 -0.181 1.00 91.44 103 LEU A C 1
ATOM 811 O O . LEU A 1 103 ? 8.757 3.783 1.044 1.00 91.44 103 LEU A O 1
ATOM 815 N N . ASP A 1 104 ? 8.719 4.922 -0.887 1.00 92.12 104 ASP A N 1
ATOM 816 C CA . ASP A 1 104 ? 8.686 6.251 -0.277 1.00 92.12 104 ASP A CA 1
ATOM 817 C C . ASP A 1 104 ? 7.227 6.680 -0.034 1.00 92.12 104 ASP A C 1
ATOM 819 O O . ASP A 1 104 ? 6.502 7.030 -0.978 1.00 92.12 104 ASP A O 1
ATOM 823 N N . ILE A 1 105 ? 6.802 6.662 1.233 1.00 90.94 105 ILE A N 1
ATOM 824 C CA . ILE A 1 105 ? 5.435 6.979 1.672 1.00 90.94 105 ILE A CA 1
ATOM 825 C C . ILE A 1 105 ? 5.457 8.254 2.522 1.00 90.94 105 ILE A C 1
ATOM 827 O O . ILE A 1 105 ? 6.101 8.288 3.569 1.00 90.94 105 ILE A O 1
ATOM 831 N N . ALA A 1 106 ? 4.771 9.308 2.076 1.00 90.88 106 ALA A N 1
ATOM 832 C CA . ALA A 1 106 ? 4.619 10.536 2.856 1.00 90.88 106 ALA A CA 1
ATOM 833 C C . ALA A 1 106 ? 3.555 10.361 3.943 1.00 90.88 106 ALA A C 1
ATOM 835 O O . ALA A 1 106 ? 2.552 9.679 3.729 1.00 90.88 106 ALA A O 1
ATOM 836 N N . ILE A 1 107 ? 3.742 11.018 5.089 1.00 87.06 107 ILE A N 1
ATOM 837 C CA . ILE A 1 107 ? 2.742 11.027 6.161 1.00 87.06 107 ILE A CA 1
ATOM 838 C C . ILE A 1 107 ? 1.691 12.094 5.839 1.00 87.06 107 ILE A C 1
ATOM 840 O O . ILE A 1 107 ? 0.496 11.820 5.808 1.00 87.06 107 ILE A O 1
ATOM 844 N N . SER A 1 108 ? 2.136 13.307 5.503 1.00 86.69 108 SER A N 1
ATOM 845 C CA . SER A 1 108 ? 1.256 14.427 5.154 1.00 86.69 108 SER A CA 1
ATOM 846 C C . SER A 1 108 ? 1.433 14.894 3.709 1.00 86.69 108 SER A C 1
ATOM 848 O O . SER A 1 108 ? 2.504 14.757 3.122 1.00 86.69 108 SER A O 1
ATOM 850 N N . GLN A 1 109 ? 0.406 15.537 3.143 1.00 87.50 109 GLN A N 1
ATOM 851 C CA . GLN A 1 109 ? 0.465 16.103 1.787 1.00 87.50 109 GLN A CA 1
ATOM 852 C C . GLN A 1 109 ? 1.602 17.123 1.615 1.00 87.50 109 GLN A C 1
ATOM 854 O O . GLN A 1 109 ? 2.179 17.233 0.536 1.00 87.50 109 GLN A O 1
ATOM 859 N N . ASN A 1 110 ? 1.966 17.831 2.686 1.00 89.19 110 ASN A N 1
ATOM 860 C CA . ASN A 1 110 ? 3.052 18.815 2.670 1.00 89.19 110 ASN A CA 1
ATOM 861 C C . ASN A 1 110 ? 4.448 18.182 2.546 1.00 89.19 110 ASN A C 1
ATOM 863 O O . ASN A 1 110 ? 5.401 18.874 2.203 1.00 89.19 110 ASN A O 1
ATOM 867 N N . GLU A 1 111 ? 4.580 16.886 2.831 1.00 87.81 111 GLU A N 1
ATOM 868 C CA . GLU A 1 111 ? 5.848 16.146 2.787 1.00 87.81 111 GLU A CA 1
ATOM 869 C C . GLU A 1 111 ? 6.067 15.446 1.438 1.00 87.81 111 GLU A C 1
ATOM 871 O O . GLU A 1 111 ? 7.062 14.747 1.250 1.00 87.81 111 GLU A O 1
ATOM 876 N N . ILE A 1 112 ? 5.143 15.617 0.486 1.00 91.44 112 ILE A N 1
ATOM 877 C CA . ILE A 1 112 ? 5.236 14.990 -0.831 1.00 91.44 112 ILE A CA 1
ATOM 878 C C . ILE A 1 112 ? 6.383 15.626 -1.624 1.00 91.44 112 ILE A C 1
ATOM 880 O O . ILE A 1 112 ? 6.331 16.792 -2.023 1.00 91.44 112 ILE A O 1
ATOM 884 N N . ILE A 1 113 ? 7.399 14.818 -1.928 1.00 93.56 113 ILE A N 1
ATOM 885 C CA . ILE A 1 113 ? 8.515 15.196 -2.795 1.00 93.56 113 ILE A CA 1
ATOM 886 C C . ILE A 1 113 ? 8.217 14.691 -4.207 1.00 93.56 113 ILE A C 1
ATOM 888 O O . ILE A 1 113 ? 8.192 13.483 -4.463 1.00 93.56 113 ILE A O 1
ATOM 892 N N . LYS A 1 114 ? 8.012 15.625 -5.146 1.00 89.12 114 LYS A N 1
ATOM 893 C CA . LYS A 1 114 ? 7.733 15.308 -6.555 1.00 89.12 114 LYS A CA 1
ATOM 894 C C . LYS A 1 114 ? 8.836 14.427 -7.146 1.00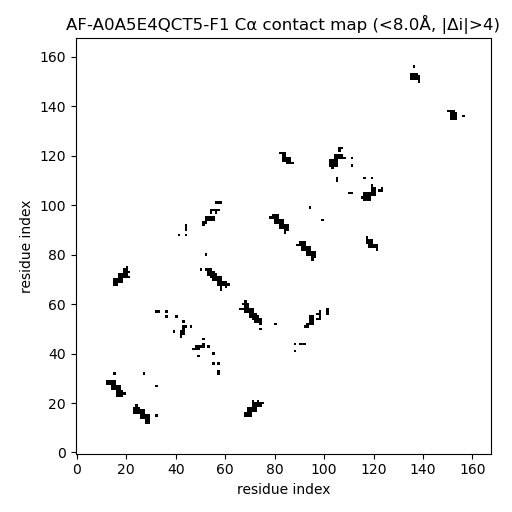 89.12 114 LYS A C 1
ATOM 896 O O . LYS A 1 114 ? 10.010 14.777 -7.085 1.00 89.12 114 LYS A O 1
ATOM 901 N N . GLY A 1 115 ? 8.440 13.304 -7.742 1.00 86.75 115 GLY A N 1
ATOM 902 C CA . GLY A 1 115 ? 9.353 12.357 -8.390 1.00 86.75 115 GLY A CA 1
ATOM 903 C C . GLY A 1 115 ? 10.044 11.364 -7.451 1.00 86.75 115 GLY A C 1
ATOM 904 O O . GLY A 1 115 ? 10.753 10.496 -7.946 1.00 86.75 115 GLY A O 1
ATOM 905 N N . LYS A 1 116 ? 9.827 11.458 -6.131 1.00 89.56 116 LYS A N 1
ATOM 906 C CA . LYS A 1 116 ? 10.347 10.498 -5.147 1.00 89.56 116 LYS A CA 1
ATOM 907 C C . LYS A 1 116 ? 9.219 9.802 -4.390 1.00 89.56 116 LYS A C 1
ATOM 909 O O . LYS A 1 116 ? 9.118 8.583 -4.412 1.00 89.56 116 LYS A O 1
ATOM 914 N N . THR A 1 117 ? 8.350 10.578 -3.747 1.00 92.38 117 THR A N 1
ATOM 915 C CA . THR A 1 117 ? 7.229 10.040 -2.974 1.00 92.38 117 THR A CA 1
ATOM 916 C C . THR A 1 117 ? 6.218 9.370 -3.900 1.00 92.38 117 THR A C 1
ATOM 918 O O . THR A 1 117 ? 5.773 9.969 -4.880 1.00 92.38 117 THR A O 1
ATOM 921 N N . THR A 1 118 ? 5.832 8.140 -3.565 1.00 92.75 118 THR A N 1
ATOM 922 C CA . THR A 1 118 ? 4.908 7.317 -4.365 1.00 92.75 118 THR A CA 1
ATOM 923 C C . THR A 1 118 ? 3.548 7.145 -3.700 1.00 92.75 118 THR A C 1
ATOM 925 O O . THR A 1 118 ? 2.534 7.076 -4.394 1.00 92.75 118 THR A O 1
ATOM 928 N N . HIS A 1 119 ? 3.511 7.122 -2.366 1.00 93.19 119 HIS A N 1
ATOM 929 C CA . HIS A 1 119 ? 2.290 6.899 -1.598 1.00 93.19 119 HIS A CA 1
ATOM 930 C C . HIS A 1 119 ? 2.112 7.948 -0.500 1.00 93.19 119 HIS A C 1
ATOM 932 O O . HIS A 1 119 ? 3.056 8.649 -0.128 1.00 93.19 119 HIS A O 1
ATOM 938 N N . LEU A 1 120 ? 0.897 8.029 0.033 1.00 91.75 120 LEU A N 1
ATOM 939 C CA . LEU A 1 120 ? 0.517 8.899 1.140 1.00 91.75 120 LEU A CA 1
ATOM 940 C C . LEU A 1 120 ? -0.252 8.100 2.201 1.00 91.75 120 LEU A C 1
ATOM 942 O O . LEU A 1 120 ? -1.093 7.260 1.873 1.00 91.75 120 LEU A O 1
ATOM 946 N N . GLU A 1 121 ? 0.031 8.363 3.473 1.00 89.31 121 GLU A N 1
ATOM 947 C CA . GLU A 1 121 ? -0.725 7.808 4.596 1.00 89.31 121 GLU A CA 1
ATOM 948 C C . GLU A 1 121 ? -2.178 8.303 4.610 1.00 89.31 121 GLU A C 1
ATOM 950 O O . GLU A 1 121 ? -2.489 9.440 4.260 1.00 89.31 121 GLU A O 1
ATOM 955 N N . LEU A 1 122 ? -3.092 7.449 5.077 1.00 83.94 122 LEU A N 1
ATOM 956 C CA . LEU A 1 122 ? -4.517 7.792 5.179 1.00 83.94 122 LEU A CA 1
ATOM 957 C C . LEU A 1 122 ? -4.821 8.748 6.336 1.00 83.94 122 LEU A C 1
ATOM 959 O O . LEU A 1 122 ? -5.796 9.496 6.286 1.00 83.94 122 LEU A O 1
ATOM 963 N N . SER A 1 123 ? -4.041 8.691 7.419 1.00 75.50 123 SER A N 1
ATOM 964 C CA . SER A 1 123 ? -4.262 9.551 8.581 1.00 75.50 123 SER A CA 1
ATOM 965 C C . SER A 1 123 ? -2.997 9.751 9.407 1.00 75.50 123 SER A C 1
ATOM 967 O O . SER A 1 123 ? -2.226 8.820 9.625 1.00 75.50 123 SER A O 1
ATOM 969 N N . ASN A 1 124 ? -2.860 10.946 9.980 1.00 63.53 124 ASN A N 1
ATOM 970 C CA . ASN A 1 124 ? -1.713 11.337 10.808 1.00 63.53 124 ASN A CA 1
ATOM 971 C C . ASN A 1 124 ? -1.923 11.038 12.304 1.00 63.53 124 ASN A C 1
ATOM 973 O O . ASN A 1 124 ? -1.310 11.659 13.170 1.00 63.53 124 ASN A O 1
ATOM 977 N N . ASN A 1 125 ? -2.808 10.095 12.639 1.00 68.44 125 ASN A N 1
ATOM 978 C CA . ASN A 1 125 ? -3.377 9.981 13.986 1.00 68.44 125 ASN A CA 1
ATOM 979 C C . ASN A 1 125 ? -2.645 9.015 14.924 1.00 68.44 125 ASN A C 1
ATOM 981 O O . ASN A 1 125 ? -3.158 8.713 15.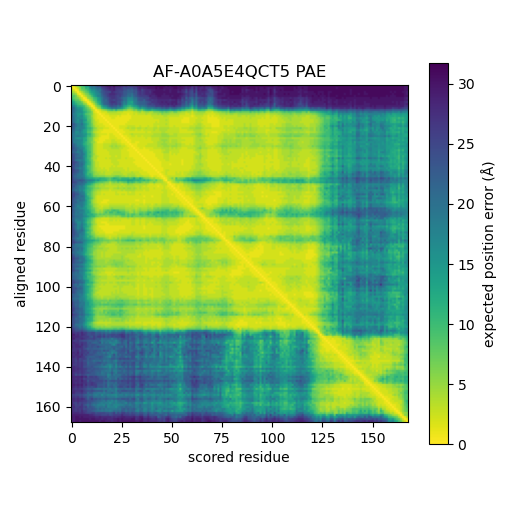997 1.00 68.44 125 ASN A O 1
ATOM 985 N N . MET A 1 126 ? -1.443 8.550 14.581 1.00 64.62 126 MET A N 1
ATOM 986 C CA . MET A 1 126 ? -0.723 7.546 15.375 1.00 64.62 126 MET A CA 1
ATOM 987 C C . MET A 1 126 ? -0.562 7.945 16.856 1.00 64.62 126 MET A C 1
ATOM 989 O O . MET A 1 126 ? -0.856 7.141 17.743 1.00 64.62 126 MET A O 1
ATOM 993 N N . TYR A 1 127 ? -0.205 9.204 17.137 1.00 67.00 127 TYR A N 1
ATOM 994 C CA . TYR A 1 127 ? -0.126 9.717 18.511 1.00 67.00 127 TYR A CA 1
ATOM 995 C C . TYR A 1 127 ? -1.500 9.758 19.202 1.00 67.00 127 TYR A C 1
ATOM 997 O O . TYR A 1 127 ? -1.641 9.331 20.347 1.00 67.00 127 TYR A O 1
ATOM 1005 N N . GLN A 1 128 ? -2.541 10.199 18.492 1.00 76.06 128 GLN A N 1
ATOM 1006 C CA . GLN A 1 128 ? -3.907 10.251 19.023 1.00 76.06 128 GLN A CA 1
ATOM 1007 C C . GLN A 1 128 ? -4.454 8.853 19.337 1.00 76.06 128 GLN A C 1
ATOM 1009 O O . GLN A 1 128 ? -5.086 8.654 20.372 1.00 76.06 128 GLN A O 1
ATOM 1014 N N . CYS A 1 129 ? -4.152 7.853 18.507 1.00 75.88 129 CYS A N 1
ATOM 1015 C CA . CYS A 1 129 ? -4.500 6.462 18.777 1.00 75.88 129 CYS A CA 1
ATOM 1016 C C . CYS A 1 129 ? -3.790 5.927 20.028 1.00 75.88 129 CYS A C 1
ATOM 1018 O O . CYS A 1 129 ? -4.397 5.189 20.803 1.00 75.88 129 CYS A O 1
ATOM 1020 N N . GLN A 1 130 ? -2.522 6.291 20.246 1.00 72.75 130 GLN A N 1
ATOM 1021 C CA . GLN A 1 130 ? -1.780 5.881 21.439 1.00 72.75 130 GLN A CA 1
ATOM 1022 C C . GLN A 1 130 ? -2.358 6.516 22.710 1.00 72.75 130 GLN A C 1
ATOM 1024 O O . GLN A 1 130 ? -2.581 5.808 23.692 1.00 72.75 130 GLN A O 1
ATOM 1029 N N . MET A 1 131 ? -2.637 7.820 22.686 1.00 80.06 131 MET A N 1
ATOM 1030 C CA . MET A 1 131 ? -3.230 8.528 23.825 1.00 80.06 131 MET A CA 1
ATOM 1031 C C . MET A 1 131 ? -4.668 8.065 24.094 1.00 80.06 131 MET A C 1
ATOM 1033 O O . MET A 1 131 ? -5.049 7.857 25.244 1.00 80.06 131 MET A O 1
ATOM 1037 N N . GLY A 1 132 ? -5.445 7.794 23.041 1.00 81.88 132 GLY A N 1
ATOM 1038 C CA . GLY A 1 132 ? -6.806 7.269 23.153 1.00 81.88 132 GLY A CA 1
ATOM 1039 C C . GLY A 1 132 ? -6.878 5.904 23.841 1.00 81.88 132 GLY A C 1
ATOM 1040 O O . GLY A 1 132 ? -7.798 5.663 24.615 1.00 81.88 132 GLY A O 1
ATOM 1041 N N . LYS A 1 133 ? -5.886 5.029 23.637 1.00 81.81 133 LYS A N 1
ATOM 1042 C CA . LYS A 1 133 ? -5.813 3.720 24.317 1.00 81.81 133 LYS A CA 1
ATOM 1043 C C . LYS A 1 133 ? -5.459 3.818 25.804 1.00 81.81 133 LYS A C 1
ATOM 1045 O O . LYS A 1 133 ? -5.709 2.871 26.539 1.00 81.81 133 LYS A O 1
ATOM 1050 N N . GLN A 1 134 ? -4.854 4.925 26.234 1.00 84.75 134 GLN A N 1
ATOM 1051 C CA . GLN A 1 134 ? -4.439 5.145 27.624 1.00 84.75 134 GLN A CA 1
ATOM 1052 C C . GLN A 1 134 ? -5.433 6.007 28.413 1.00 84.75 134 GLN A C 1
ATOM 1054 O O . GLN A 1 134 ? -5.276 6.172 29.622 1.00 84.75 134 GLN A O 1
ATOM 1059 N N . THR A 1 135 ? -6.451 6.564 27.752 1.00 83.31 135 THR A N 1
ATOM 1060 C CA . THR A 1 135 ? -7.426 7.431 28.412 1.00 83.31 135 THR A CA 1
ATOM 1061 C C . THR A 1 135 ? -8.376 6.634 29.303 1.00 83.31 135 THR A C 1
ATOM 1063 O O . THR A 1 135 ? -8.775 5.513 28.981 1.00 83.31 135 THR A O 1
ATOM 1066 N N . MET A 1 136 ? -8.777 7.223 30.429 1.00 89.81 136 MET A N 1
ATOM 1067 C CA . MET A 1 136 ? -9.810 6.638 31.281 1.00 89.81 136 MET A CA 1
ATOM 1068 C C . MET A 1 136 ? -11.176 6.792 30.610 1.00 89.81 136 MET A C 1
ATOM 1070 O O . MET A 1 136 ? -11.572 7.893 30.234 1.00 89.81 136 MET A O 1
ATOM 1074 N N . GLY A 1 137 ? -11.912 5.692 30.491 1.00 88.31 137 GLY A N 1
ATOM 1075 C CA . GLY A 1 137 ? -13.235 5.665 29.871 1.00 88.31 137 GLY A CA 1
ATOM 1076 C C . GLY A 1 137 ? -14.250 4.921 30.728 1.00 88.31 137 GLY A C 1
ATOM 1077 O O . GLY A 1 137 ? -14.172 4.919 31.955 1.00 88.31 137 GLY A O 1
ATOM 1078 N N . THR A 1 138 ? -15.208 4.269 30.077 1.00 90.56 138 THR A N 1
ATOM 1079 C CA . THR A 1 138 ? -16.097 3.297 30.725 1.00 90.56 138 THR A CA 1
ATOM 1080 C C . THR A 1 138 ? -15.724 1.911 30.203 1.00 90.56 138 THR A C 1
ATOM 1082 O O . THR A 1 138 ? -16.130 1.580 29.093 1.00 90.56 138 THR A O 1
ATOM 1085 N N . PRO A 1 139 ? -14.910 1.127 30.934 1.00 84.75 139 PRO A N 1
ATOM 1086 C CA . PRO A 1 139 ? -14.384 -0.129 30.401 1.00 84.75 139 PRO A CA 1
ATOM 1087 C C . PRO A 1 139 ? -15.440 -1.240 30.374 1.00 84.75 139 PRO A C 1
ATOM 1089 O O . PRO A 1 139 ? -15.452 -2.039 29.446 1.00 84.75 139 PRO A O 1
ATOM 1092 N N . ILE A 1 140 ? -16.354 -1.261 31.352 1.00 86.56 140 ILE A N 1
ATOM 1093 C CA . ILE A 1 140 ? -17.448 -2.235 31.456 1.00 86.56 140 ILE A CA 1
ATOM 1094 C C . ILE A 1 140 ? -18.679 -1.605 32.126 1.00 86.56 140 ILE A C 1
ATOM 1096 O O . ILE A 1 140 ? -18.559 -0.671 32.922 1.00 86.56 140 ILE A O 1
ATOM 1100 N N . HIS A 1 141 ? -19.864 -2.156 31.849 1.00 88.50 141 HIS A N 1
ATOM 1101 C CA . HIS A 1 141 ? -21.113 -1.790 32.534 1.00 88.50 141 HIS A CA 1
ATOM 1102 C C . HIS A 1 141 ? -21.445 -2.715 33.723 1.00 88.50 141 HIS A C 1
ATOM 1104 O O . HIS 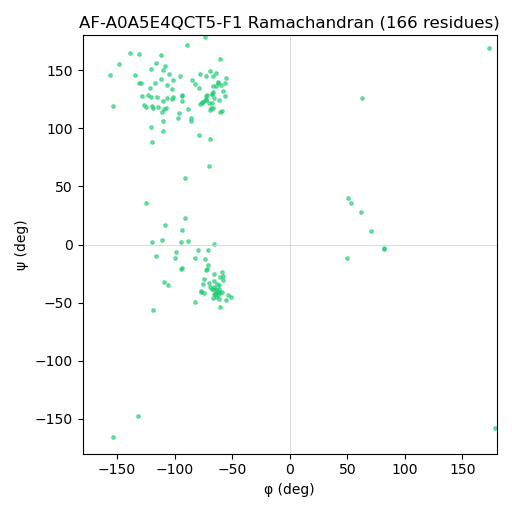A 1 141 ? -22.155 -2.311 34.640 1.00 88.50 141 HIS A O 1
ATOM 1110 N N . THR A 1 142 ? -20.889 -3.930 33.761 1.00 90.00 142 THR A N 1
ATOM 1111 C CA . THR A 1 142 ? -21.128 -4.963 34.787 1.00 90.00 142 THR A CA 1
ATOM 1112 C C . THR A 1 142 ? -20.141 -4.865 35.954 1.00 90.00 142 THR A C 1
ATOM 1114 O O . THR A 1 142 ? -19.413 -5.805 36.259 1.00 90.00 142 THR A O 1
ATOM 1117 N N . TRP A 1 143 ? -20.089 -3.703 36.606 1.00 83.62 143 TRP A N 1
ATOM 1118 C CA . TRP A 1 143 ? -19.086 -3.432 37.648 1.00 83.62 143 TRP A CA 1
ATOM 1119 C C . TRP A 1 143 ? -19.243 -4.305 38.896 1.00 83.62 143 TRP A C 1
ATOM 1121 O O . TRP A 1 143 ? -18.259 -4.705 39.502 1.00 83.62 143 TRP A O 1
ATOM 1131 N N . GLY A 1 144 ? -20.487 -4.600 39.285 1.00 84.75 144 GLY A N 1
ATOM 1132 C CA . GLY A 1 144 ? -20.785 -5.338 40.517 1.00 84.75 144 GLY A CA 1
ATOM 1133 C C . GLY A 1 144 ? -20.462 -6.833 40.465 1.00 84.75 144 GLY A C 1
ATOM 1134 O O . GLY A 1 144 ? -20.467 -7.480 41.504 1.00 84.75 144 GLY A O 1
ATOM 1135 N N . THR A 1 145 ? -20.196 -7.384 39.279 1.00 89.81 145 THR A N 1
ATOM 1136 C CA . THR A 1 145 ? -19.939 -8.820 39.070 1.00 89.81 145 THR A CA 1
ATOM 1137 C C . THR A 1 145 ? -18.558 -9.104 38.485 1.00 89.81 145 THR A C 1
ATOM 1139 O O . THR A 1 145 ? -18.232 -10.258 38.219 1.00 89.81 145 THR A O 1
ATOM 1142 N N . ASN A 1 146 ? -17.740 -8.072 38.278 1.00 83.62 146 ASN A N 1
ATOM 1143 C CA . ASN A 1 146 ? -16.401 -8.201 37.724 1.00 83.62 146 ASN A CA 1
ATOM 1144 C C . ASN A 1 146 ? -15.345 -8.129 38.843 1.00 83.62 146 ASN A C 1
ATOM 1146 O O . ASN A 1 146 ? -15.492 -7.366 39.795 1.00 83.62 146 ASN A O 1
ATOM 1150 N N . ALA A 1 147 ? -14.290 -8.938 38.723 1.00 84.50 147 ALA A N 1
ATOM 1151 C CA . ALA A 1 147 ? -13.194 -9.039 39.690 1.00 84.50 147 ALA A CA 1
ATOM 1152 C C . ALA A 1 147 ? -11.823 -8.794 39.029 1.00 84.50 147 ALA A C 1
ATOM 1154 O O . ALA A 1 147 ? -10.837 -9.455 39.354 1.00 84.50 147 ALA A O 1
ATOM 1155 N N . GLU A 1 148 ? -11.756 -7.884 38.055 1.00 86.31 148 GLU A N 1
ATOM 1156 C CA . GLU A 1 148 ? -10.496 -7.492 37.426 1.00 86.31 148 GLU A CA 1
ATOM 1157 C C . GLU A 1 148 ? -9.577 -6.754 38.406 1.00 86.31 148 GLU A C 1
ATOM 1159 O O . GLU A 1 148 ? -10.005 -5.964 39.247 1.00 86.31 148 GLU A O 1
ATOM 1164 N N . THR A 1 149 ? -8.272 -6.983 38.260 1.00 86.50 149 THR A N 1
ATOM 1165 C CA . THR A 1 149 ? -7.241 -6.486 39.180 1.00 86.50 149 THR A CA 1
ATOM 1166 C C . THR A 1 149 ? -7.118 -4.961 39.186 1.00 86.50 149 THR A C 1
ATOM 1168 O O . THR A 1 149 ? -6.742 -4.372 40.201 1.00 86.50 149 THR A O 1
ATOM 1171 N N . LYS A 1 150 ? -7.382 -4.299 38.051 1.00 86.69 150 LYS A N 1
ATOM 1172 C CA . LYS A 1 150 ? -7.271 -2.843 37.929 1.00 86.69 150 LYS A CA 1
ATOM 1173 C C . LYS A 1 150 ? -8.186 -2.310 36.839 1.00 86.69 150 LYS A C 1
ATOM 1175 O O . LYS A 1 150 ? -8.001 -2.606 35.665 1.00 86.69 150 LYS A O 1
ATOM 1180 N N . LEU A 1 151 ? -9.116 -1.456 37.241 1.00 86.38 151 LEU A N 1
ATOM 1181 C CA . LEU A 1 151 ? -10.075 -0.815 36.356 1.00 86.38 151 LEU A CA 1
ATOM 1182 C C . LEU A 1 151 ? -10.081 0.693 36.592 1.00 86.38 151 LEU A C 1
ATOM 1184 O O . LEU A 1 151 ? -10.049 1.162 37.729 1.00 86.38 151 LEU A O 1
ATOM 1188 N N . TYR A 1 152 ? -10.156 1.450 35.502 1.00 87.38 152 TYR A N 1
ATOM 1189 C CA . TYR A 1 152 ? -10.182 2.905 35.527 1.00 87.38 152 TYR A CA 1
ATOM 1190 C C . TYR A 1 152 ? -11.475 3.401 34.892 1.00 87.38 152 TYR A C 1
ATOM 1192 O O . TYR A 1 152 ? -11.732 3.132 33.720 1.00 87.38 152 TYR A O 1
ATOM 1200 N N . ARG A 1 153 ? -12.289 4.123 35.668 1.00 89.81 153 ARG A N 1
ATOM 1201 C CA . ARG A 1 153 ? -13.594 4.616 35.225 1.00 89.81 153 ARG A CA 1
ATOM 1202 C C . ARG A 1 153 ? -13.673 6.132 35.301 1.00 89.81 153 ARG A C 1
ATOM 1204 O O . ARG A 1 153 ? -13.474 6.713 36.365 1.00 89.81 153 ARG A O 1
ATOM 1211 N N . LEU A 1 154 ? -14.042 6.754 34.187 1.00 90.00 154 LEU A N 1
ATOM 1212 C CA . LEU A 1 154 ? -14.485 8.141 34.165 1.00 90.00 154 LEU A CA 1
ATOM 1213 C C . LEU A 1 154 ? -15.924 8.212 34.704 1.00 90.00 154 LEU A C 1
ATOM 1215 O O . LEU A 1 154 ? -16.817 7.545 34.184 1.00 90.00 154 LEU A O 1
ATOM 1219 N N . GLN A 1 155 ? -16.149 8.985 35.769 1.00 89.50 155 GLN A N 1
ATOM 1220 C CA . GLN A 1 155 ? -17.465 9.070 36.421 1.00 89.50 155 GLN A CA 1
ATOM 1221 C C . GLN A 1 155 ? -18.466 9.896 35.608 1.00 89.50 155 GLN A C 1
ATOM 1223 O O . GLN A 1 155 ? -19.623 9.508 35.469 1.00 89.50 155 GLN A O 1
ATOM 1228 N N . THR A 1 156 ? -18.008 11.010 35.043 1.00 90.88 156 THR A N 1
ATOM 1229 C CA . THR A 1 156 ? -18.825 11.949 34.273 1.00 90.88 156 THR A CA 1
ATOM 1230 C C . THR A 1 156 ? -18.281 12.050 32.853 1.00 90.88 156 THR A C 1
ATOM 1232 O O . THR A 1 156 ? -17.415 12.874 32.562 1.00 90.88 156 THR A O 1
ATOM 1235 N N . GLY A 1 157 ? -18.758 11.174 31.971 1.00 86.62 157 GLY A N 1
ATOM 1236 C CA . GLY A 1 157 ? -18.484 11.267 30.540 1.00 86.62 157 GLY A CA 1
ATOM 1237 C C . GLY A 1 157 ? -19.437 12.250 29.865 1.00 86.62 157 GLY A C 1
ATOM 1238 O O . GLY A 1 157 ? -20.632 12.245 30.152 1.00 86.62 157 GLY A O 1
ATOM 1239 N N . ALA A 1 158 ? -18.918 13.065 28.952 1.00 90.75 158 ALA A N 1
ATOM 1240 C CA . ALA A 1 158 ? -19.723 13.874 28.046 1.00 90.75 158 ALA A CA 1
ATOM 1241 C C . ALA A 1 158 ? -19.551 13.352 26.618 1.00 90.75 158 ALA A C 1
ATOM 1243 O O . ALA A 1 158 ? -18.451 12.964 26.218 1.00 90.75 158 ALA A O 1
ATOM 1244 N N . THR A 1 159 ? -20.629 13.353 25.838 1.00 89.31 159 THR A N 1
ATOM 1245 C CA . THR A 1 159 ? -20.523 13.146 24.392 1.00 89.31 159 THR A CA 1
ATOM 1246 C C . THR A 1 159 ? -19.799 14.345 23.783 1.00 89.31 159 THR A C 1
ATOM 1248 O O . THR A 1 159 ? -20.185 15.482 24.074 1.00 89.31 159 THR A O 1
ATOM 1251 N N . PRO A 1 160 ? -18.753 14.136 22.965 1.00 88.44 160 PRO A N 1
ATOM 1252 C CA . PRO A 1 160 ? -18.038 15.250 22.364 1.00 88.44 160 PRO A CA 1
ATOM 1253 C C . PRO A 1 160 ? -18.980 16.040 21.451 1.00 88.44 160 PRO A C 1
ATOM 1255 O O . PRO A 1 160 ? -19.791 15.462 20.730 1.00 88.44 160 PRO A O 1
ATOM 1258 N N . LEU A 1 161 ? -18.864 17.368 21.489 1.00 90.12 161 LEU A N 1
ATOM 1259 C CA . LEU A 1 161 ? -19.700 18.273 20.690 1.00 90.12 161 LEU A CA 1
ATOM 1260 C C . LEU A 1 161 ? -19.484 18.077 19.181 1.00 90.12 161 LEU A C 1
ATOM 1262 O O . LEU A 1 161 ? -20.424 18.202 18.404 1.00 90.12 161 LEU A O 1
ATOM 1266 N N . ALA A 1 162 ? -18.257 17.740 18.778 1.00 87.50 162 ALA A N 1
ATOM 1267 C CA . ALA A 1 162 ? -17.910 17.349 17.419 1.00 87.50 162 ALA A CA 1
ATOM 1268 C C . ALA A 1 162 ? -17.583 15.852 17.397 1.00 87.50 162 ALA A C 1
ATOM 1270 O O . ALA A 1 162 ? -16.634 15.403 18.043 1.00 87.50 162 ALA A O 1
ATOM 1271 N N . THR A 1 163 ? -18.377 15.078 16.662 1.00 84.88 163 THR A N 1
ATOM 1272 C CA . THR A 1 163 ? -18.165 13.642 16.452 1.00 84.88 163 THR A CA 1
ATOM 1273 C C . THR A 1 163 ? -17.758 13.387 15.008 1.00 84.88 163 THR A C 1
ATOM 1275 O O . THR A 1 163 ? -18.126 14.134 14.102 1.00 84.88 163 THR A O 1
ATOM 1278 N N . THR A 1 164 ? -16.975 12.336 14.781 1.00 80.00 164 THR A N 1
ATOM 1279 C CA . THR A 1 164 ? -16.714 11.841 13.430 1.00 80.00 164 THR A CA 1
ATOM 1280 C C . THR A 1 164 ? -17.829 10.886 13.014 1.00 80.00 164 THR A C 1
ATOM 1282 O O . THR A 1 164 ? -18.317 10.091 13.822 1.00 80.00 164 THR A O 1
ATOM 1285 N N . TRP A 1 165 ? -18.234 10.939 11.745 1.00 72.62 165 TRP A N 1
ATOM 1286 C CA . TRP A 1 165 ? -19.126 9.934 11.175 1.00 72.62 165 TRP A CA 1
ATOM 1287 C C . TRP A 1 165 ? -18.368 8.609 11.094 1.00 72.62 165 TRP A C 1
ATOM 1289 O O . TRP A 1 165 ? -17.351 8.513 10.408 1.00 72.62 165 TRP A O 1
ATOM 1299 N N . LYS A 1 166 ? -18.839 7.582 11.803 1.00 53.75 166 LYS A N 1
ATOM 1300 C CA . LYS A 1 166 ? -18.392 6.211 11.551 1.00 53.75 166 LYS A CA 1
ATOM 1301 C C . LYS A 1 166 ? -19.136 5.706 10.317 1.00 53.75 166 LYS A C 1
ATOM 1303 O O . LYS A 1 166 ? -20.262 5.236 10.443 1.00 53.75 166 LYS A O 1
ATOM 1308 N N . THR A 1 167 ? -18.536 5.826 9.136 1.00 41.09 167 THR A N 1
ATOM 1309 C CA . THR A 1 167 ? -18.881 4.925 8.030 1.00 41.09 167 THR A CA 1
ATOM 1310 C C . THR A 1 167 ? -18.420 3.530 8.437 1.00 41.09 167 THR A C 1
ATOM 1312 O O . THR A 1 167 ? -17.238 3.344 8.732 1.00 41.09 167 THR A O 1
ATOM 1315 N N . LEU A 1 168 ? -19.381 2.613 8.560 1.00 37.94 168 LEU A N 1
ATOM 1316 C CA . LEU A 1 168 ? -19.124 1.175 8.642 1.00 37.94 168 LEU A CA 1
ATOM 1317 C C . LEU A 1 168 ? -18.397 0.696 7.384 1.00 37.94 168 LEU A C 1
ATOM 1319 O O . LEU A 1 168 ? -18.697 1.253 6.303 1.00 37.94 168 LEU A O 1
#

Foldseek 3Di:
DDPPPPDPDPDPFDWAFAEEQNDGDDTHTPVCLVVVLVVLQVCLQVVHPHPLQKAWAADPDDPDDDDDGHIYIYDDPDFDWDWWQFPVVRGIGTHTPRRVVVAAEDADPVRDDPPHHGIYHPHNCPVVVVVVVVDADCPDPPVVPDDDPDHGHDPDDDDDPDDDDDDD